Protein AF-A0A0C3PUC5-F1 (afdb_monomer)

Organism: NCBI:txid870435

Mean predicted aligned error: 9.39 Å

Secondary structure (DSSP, 8-state):
----TTPPP---------S---TT--SEEEEE-TTSTTEEEEEETTTEEEEEETTTTEEEEEEE--TT-EESS--EEEEEE-TTS-EEEEEEEEEEE-TTS-GGGTTTEEEEEEEE-STT-----EEEEEE-SS-----

Nearest PDB structures (foldseek):
  8shj-assembly3_C  TM=5.683E-01  e=9.592E-02  Homo sapiens
  2vdu-assembly2_B  TM=3.420E-01  e=4.702E-01  Saccharomyces cerevisiae
  2vdu-assembly3_D  TM=3.542E-01  e=4.702E-01  Saccharomyces cerevisiae
  7o5y-assembly1_B  TM=4.533E-01  e=4.212E+00  Streptococcus sanguinis
  8f5o-assembly1_E  TM=2.790E-01  e=1.955E+00  Leishmania tarentolae

Structure (mmCIF, N/CA/C/O backbone):
data_AF-A0A0C3PUC5-F1
#
_entry.id   AF-A0A0C3PUC5-F1
#
loop_
_atom_site.group_PDB
_atom_site.id
_atom_site.type_symbol
_atom_site.label_atom_id
_atom_site.label_alt_id
_atom_site.label_comp_id
_atom_site.label_asym_id
_atom_site.label_entity_id
_atom_site.label_seq_id
_atom_site.pdbx_PDB_ins_code
_atom_site.Cartn_x
_atom_site.Cartn_y
_atom_site.Cartn_z
_atom_site.occupancy
_atom_site.B_iso_or_equiv
_atom_site.auth_seq_id
_atom_site.auth_comp_id
_atom_site.auth_asym_id
_atom_site.auth_atom_id
_atom_site.pdbx_PDB_model_num
ATOM 1 N N . MET A 1 1 ? 23.916 -11.495 30.573 1.00 46.78 1 MET A N 1
ATOM 2 C CA . MET A 1 1 ? 23.181 -11.713 29.312 1.00 46.78 1 MET A CA 1
ATOM 3 C C . MET A 1 1 ? 24.198 -12.150 28.275 1.00 46.78 1 MET A C 1
ATOM 5 O O . MET A 1 1 ? 25.007 -11.332 27.864 1.00 46.78 1 MET A O 1
ATOM 9 N N . SER A 1 2 ? 24.255 -13.442 27.962 1.00 54.31 2 SER A N 1
ATOM 10 C CA . SER A 1 2 ? 25.100 -13.976 26.893 1.00 54.31 2 SER A CA 1
ATOM 11 C C . SER A 1 2 ? 24.259 -14.024 25.623 1.00 54.31 2 SER A C 1
ATOM 13 O O . SER A 1 2 ? 23.365 -14.859 25.536 1.00 54.31 2 SER A O 1
ATOM 15 N N . SER A 1 3 ? 24.487 -13.126 24.667 1.00 55.00 3 SER A N 1
ATOM 16 C CA . SER A 1 3 ? 23.921 -13.299 23.326 1.00 55.00 3 SER A CA 1
ATOM 17 C C . SER A 1 3 ? 24.866 -14.191 22.529 1.00 55.00 3 SER A C 1
ATOM 19 O O . SER A 1 3 ? 26.023 -13.826 22.304 1.00 55.00 3 SER A O 1
ATOM 21 N N . SER A 1 4 ? 24.390 -15.370 22.145 1.00 68.31 4 SER A N 1
ATOM 22 C CA . SER A 1 4 ? 25.089 -16.262 21.227 1.00 68.31 4 SER A CA 1
ATOM 23 C C . SER A 1 4 ? 24.944 -15.720 19.795 1.00 68.31 4 SER A C 1
ATOM 25 O O . SER A 1 4 ? 23.915 -15.153 19.421 1.00 68.31 4 SER A O 1
ATOM 27 N N . ILE A 1 5 ? 26.000 -15.832 18.986 1.00 59.94 5 ILE A N 1
ATOM 28 C CA . ILE A 1 5 ? 25.938 -15.468 17.565 1.00 59.94 5 ILE A CA 1
ATOM 29 C C . ILE A 1 5 ? 25.002 -16.476 16.888 1.00 59.94 5 ILE A C 1
ATOM 31 O O . ILE A 1 5 ? 25.358 -17.643 16.753 1.00 59.94 5 ILE A O 1
ATOM 35 N N . GLY A 1 6 ? 23.807 -16.031 16.492 1.00 70.12 6 GLY A N 1
ATOM 36 C CA . GLY A 1 6 ? 22.823 -16.855 15.780 1.00 70.12 6 GLY A CA 1
ATOM 37 C C . GLY A 1 6 ? 21.411 -16.839 16.365 1.00 70.12 6 GLY A C 1
ATOM 38 O O . GLY A 1 6 ? 20.491 -17.315 15.705 1.00 70.12 6 GLY A O 1
ATOM 39 N N . GLU A 1 7 ? 21.204 -16.272 17.556 1.00 71.81 7 GLU A N 1
ATOM 40 C CA . GLU A 1 7 ? 19.852 -16.113 18.096 1.00 71.81 7 GLU A CA 1
ATOM 41 C C . GLU A 1 7 ? 19.127 -14.918 17.450 1.00 71.81 7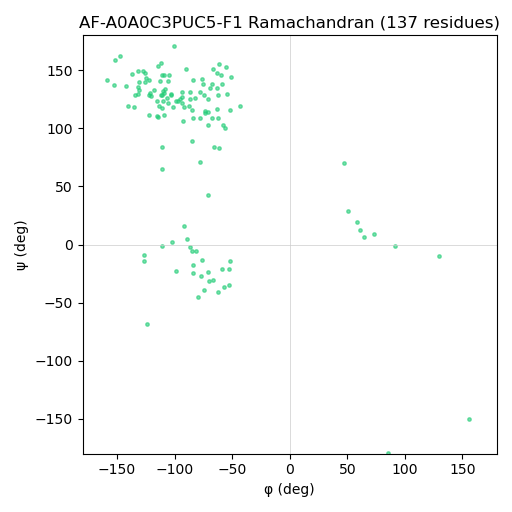 GLU A C 1
ATOM 43 O O . GLU A 1 7 ? 19.694 -13.822 17.366 1.00 71.81 7 GLU A O 1
ATOM 48 N N . PRO A 1 8 ? 17.875 -15.094 16.980 1.00 70.88 8 PRO A N 1
ATOM 49 C CA . PRO A 1 8 ? 17.082 -13.987 16.472 1.00 70.88 8 PRO A CA 1
ATOM 50 C C . PRO A 1 8 ? 16.825 -13.002 17.612 1.00 70.88 8 PRO A C 1
ATOM 52 O O . PRO A 1 8 ? 16.171 -13.320 18.603 1.00 70.88 8 PRO A O 1
ATOM 55 N N . PHE A 1 9 ? 17.345 -11.788 17.467 1.00 70.88 9 PHE A N 1
ATOM 56 C CA . PHE A 1 9 ? 17.126 -10.717 18.424 1.00 70.88 9 PHE A CA 1
ATOM 57 C C . PHE A 1 9 ? 15.934 -9.878 17.974 1.00 70.88 9 PHE A C 1
ATOM 59 O O . PHE A 1 9 ? 15.822 -9.469 16.815 1.00 70.88 9 PHE A O 1
ATOM 66 N N . GLN A 1 10 ? 15.014 -9.630 18.900 1.00 70.62 10 GLN A N 1
ATOM 67 C CA . GLN A 1 10 ? 13.858 -8.793 18.635 1.00 70.62 10 GLN A CA 1
ATOM 68 C C . GLN A 1 10 ? 14.311 -7.334 18.505 1.00 70.62 10 GLN A C 1
ATOM 70 O O . GLN A 1 10 ? 14.594 -6.666 19.494 1.00 70.62 10 GLN A O 1
ATOM 75 N N . LEU A 1 11 ? 14.385 -6.849 17.267 1.00 69.62 11 LEU A N 1
ATOM 76 C CA . LEU A 1 11 ? 14.786 -5.476 16.951 1.00 69.62 11 LEU A CA 1
ATOM 77 C C . LEU A 1 11 ? 13.743 -4.434 17.369 1.00 69.62 11 LEU A C 1
ATOM 79 O O . LEU A 1 11 ? 14.089 -3.300 17.690 1.00 69.62 11 LEU A O 1
ATOM 83 N N . TYR A 1 12 ? 12.464 -4.808 17.333 1.00 55.12 12 TYR A N 1
ATOM 84 C CA . TYR A 1 12 ? 11.354 -3.897 17.573 1.00 55.12 12 TYR A CA 1
ATOM 85 C C . TYR A 1 12 ? 10.100 -4.673 17.989 1.00 55.12 12 TYR A C 1
ATOM 87 O O . TYR A 1 12 ? 9.823 -5.757 17.475 1.00 55.12 12 TYR A O 1
ATOM 95 N N . SER A 1 13 ? 9.345 -4.120 18.936 1.00 63.69 13 SER A N 1
ATOM 96 C CA . SER A 1 13 ? 8.050 -4.640 19.374 1.00 63.69 13 SER A CA 1
ATOM 97 C C . SER A 1 13 ? 7.089 -3.476 19.492 1.00 63.69 13 SER A C 1
ATOM 99 O O . SER A 1 13 ? 7.311 -2.586 20.312 1.00 63.69 13 SER A O 1
ATOM 101 N N . THR A 1 14 ? 6.010 -3.482 18.718 1.00 59.41 14 THR A N 1
ATOM 102 C CA . THR A 1 14 ? 4.900 -2.555 18.939 1.00 59.41 14 THR A CA 1
ATOM 103 C C . THR A 1 14 ? 3.770 -3.292 19.611 1.00 59.41 14 THR A C 1
ATOM 105 O O . THR A 1 14 ? 3.301 -4.332 19.150 1.00 59.41 14 THR A O 1
ATOM 108 N N . ASN A 1 15 ? 3.289 -2.718 20.707 1.00 55.22 15 ASN A N 1
ATOM 109 C CA . ASN A 1 15 ? 2.014 -3.108 21.277 1.00 55.22 15 ASN A CA 1
ATOM 110 C C . ASN A 1 15 ? 0.926 -2.453 20.427 1.00 55.22 15 ASN A C 1
ATOM 112 O O . ASN A 1 15 ? 0.274 -1.507 20.872 1.00 55.22 15 ASN A O 1
ATOM 116 N N . THR A 1 16 ? 0.731 -2.937 19.192 1.00 55.59 16 THR A N 1
ATOM 117 C CA . THR A 1 16 ? -0.516 -2.645 18.482 1.00 55.59 16 THR A CA 1
ATOM 118 C C . THR A 1 16 ? -1.623 -3.044 19.444 1.00 55.59 16 THR A C 1
ATOM 120 O O . THR A 1 16 ? -1.656 -4.177 19.922 1.00 55.59 16 THR A O 1
ATOM 123 N N . SER A 1 17 ? -2.424 -2.068 19.883 1.00 49.59 17 SER A N 1
ATOM 124 C CA . SER A 1 17 ? -3.392 -2.292 20.950 1.00 49.59 17 SER A CA 1
ATOM 125 C C . SER A 1 17 ? -4.306 -3.420 20.495 1.00 49.59 17 SER A C 1
ATOM 127 O O . SER A 1 17 ? -5.191 -3.210 19.668 1.00 49.59 17 SER A O 1
ATOM 129 N N . ALA A 1 18 ? -4.076 -4.620 21.032 1.00 49.03 18 ALA A N 1
ATOM 130 C CA . ALA A 1 18 ? -4.850 -5.827 20.798 1.00 49.03 18 ALA A CA 1
ATOM 131 C C . ALA A 1 18 ? -6.224 -5.701 21.473 1.00 49.03 18 ALA A C 1
ATOM 133 O O . ALA A 1 18 ? -6.716 -6.620 22.125 1.00 49.03 18 ALA A O 1
ATOM 134 N N . LYS A 1 19 ? -6.867 -4.533 21.354 1.00 49.12 19 LYS A N 1
ATOM 135 C CA . LYS A 1 19 ? -8.275 -4.337 21.651 1.00 49.12 19 LYS A CA 1
ATOM 136 C C . LYS A 1 19 ? -9.050 -5.159 20.632 1.00 49.12 19 LYS A C 1
ATOM 138 O O . LYS A 1 19 ? -9.470 -4.654 19.600 1.00 49.12 19 LYS A O 1
ATOM 143 N N . LYS A 1 20 ? -9.197 -6.445 20.959 1.00 48.62 20 LYS A N 1
ATOM 144 C CA . LYS A 1 20 ? -10.011 -7.442 20.270 1.00 48.62 20 LYS A CA 1
ATOM 145 C C . LYS A 1 20 ? -9.785 -7.414 18.757 1.00 48.62 20 LYS A C 1
ATOM 147 O O . LYS A 1 20 ? -10.682 -7.038 18.006 1.00 48.62 20 LYS A O 1
ATOM 152 N N . LEU A 1 21 ? -8.602 -7.847 18.312 1.00 52.28 21 LEU A N 1
ATOM 153 C CA . LEU A 1 21 ? -8.492 -8.413 16.967 1.00 52.28 21 LEU A CA 1
ATOM 154 C C . LEU A 1 21 ? -9.501 -9.569 16.936 1.00 52.28 21 LEU A C 1
ATOM 156 O O . LEU A 1 21 ? -9.296 -10.600 17.575 1.00 52.28 21 LEU A O 1
ATOM 160 N N . SER A 1 22 ? -10.673 -9.337 16.339 1.00 54.47 22 SER A N 1
ATOM 161 C CA . SER A 1 22 ? -11.617 -10.422 16.099 1.00 54.47 22 SER A CA 1
ATOM 162 C C . SER A 1 22 ? -10.918 -11.416 15.176 1.00 54.47 22 SER A C 1
ATOM 164 O O . SER A 1 22 ? -10.024 -11.032 14.423 1.00 54.47 22 SER A O 1
ATOM 166 N N . LEU A 1 23 ? -11.326 -12.683 15.188 1.00 53.50 23 LEU A N 1
ATOM 167 C CA . LEU A 1 23 ? -10.749 -13.710 14.312 1.00 53.50 23 LEU A CA 1
ATOM 168 C C . LEU A 1 23 ? -10.721 -13.314 12.810 1.00 53.50 23 LEU A C 1
ATOM 170 O O . LEU A 1 23 ? -10.023 -13.946 12.028 1.00 53.50 23 LEU A O 1
ATOM 174 N N . ASN A 1 24 ? -11.449 -12.257 12.419 1.00 55.16 24 ASN A N 1
ATOM 175 C CA . ASN A 1 24 ? -11.542 -11.712 11.064 1.00 55.16 24 ASN A CA 1
ATOM 176 C C . ASN A 1 24 ? -10.718 -10.435 10.801 1.00 55.16 24 ASN A C 1
ATOM 178 O O . ASN A 1 24 ? -10.796 -9.887 9.701 1.00 55.16 24 ASN A O 1
ATOM 182 N N . SER A 1 25 ? -9.946 -9.907 11.755 1.00 64.94 25 SER A N 1
ATOM 183 C CA . SER A 1 25 ? -9.138 -8.706 11.500 1.00 64.94 25 SER A CA 1
ATOM 184 C C . SER A 1 25 ? -7.868 -9.051 10.717 1.00 64.94 25 SER A C 1
ATOM 186 O O . SER A 1 25 ? -6.934 -9.643 11.260 1.00 64.94 25 SER A O 1
ATOM 188 N N . ARG A 1 26 ? -7.814 -8.652 9.443 1.00 72.19 26 ARG A N 1
ATOM 189 C CA . ARG A 1 26 ? -6.618 -8.788 8.603 1.00 72.19 26 ARG A CA 1
ATOM 190 C C . ARG A 1 26 ? -5.562 -7.762 9.028 1.00 72.19 26 ARG A C 1
ATOM 192 O O . ARG A 1 26 ? -5.774 -6.555 8.912 1.00 72.19 26 ARG A O 1
ATOM 199 N N . LEU A 1 27 ? -4.430 -8.257 9.530 1.00 84.69 27 LEU A N 1
ATOM 200 C CA . LEU A 1 27 ? -3.267 -7.438 9.902 1.00 84.69 27 LEU A CA 1
ATOM 201 C C . LEU A 1 27 ? -2.459 -6.987 8.684 1.00 84.69 27 LEU A C 1
ATOM 203 O O . LEU A 1 27 ? -1.816 -5.941 8.715 1.00 84.69 27 LEU A O 1
ATOM 207 N N . VAL A 1 28 ? -2.514 -7.775 7.613 1.00 90.88 28 VAL A N 1
ATOM 208 C CA . VAL A 1 28 ? -1.819 -7.515 6.360 1.00 90.88 28 VAL A CA 1
ATOM 209 C C . VAL A 1 28 ? -2.812 -7.664 5.219 1.00 90.88 28 VAL A C 1
ATOM 211 O O . VAL A 1 28 ? -3.560 -8.641 5.155 1.0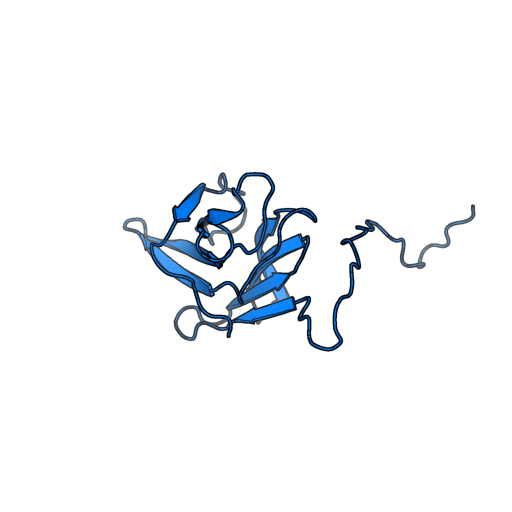0 90.88 28 VAL A O 1
ATOM 214 N N . TYR A 1 29 ? -2.801 -6.697 4.313 1.00 92.81 29 TYR A N 1
ATOM 215 C CA . TYR A 1 29 ? -3.464 -6.791 3.024 1.00 92.81 29 TYR A CA 1
ATOM 216 C C . TYR A 1 29 ? -2.436 -6.776 1.906 1.00 92.81 29 TYR A C 1
ATOM 218 O O . TYR A 1 29 ? -1.369 -6.173 2.031 1.00 92.81 29 TYR A O 1
ATOM 226 N N . THR A 1 30 ? -2.810 -7.374 0.783 1.00 94.25 30 THR A N 1
ATOM 227 C CA . THR A 1 30 ? -1.998 -7.371 -0.427 1.00 94.25 30 THR A CA 1
ATOM 228 C C . THR A 1 30 ? -2.866 -6.988 -1.610 1.00 94.25 30 THR A C 1
ATOM 230 O O . THR A 1 30 ? -3.974 -7.504 -1.758 1.00 94.25 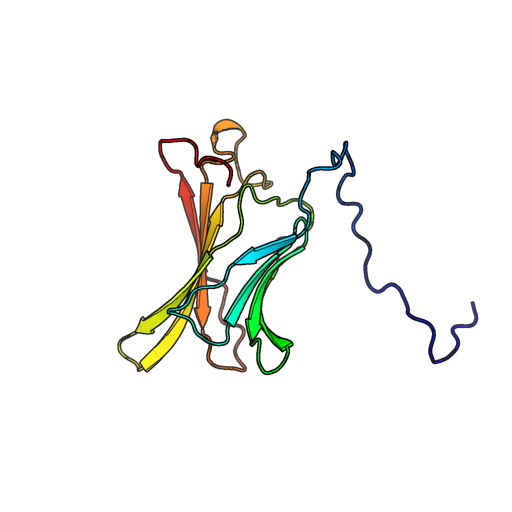30 THR A O 1
ATOM 233 N N . THR A 1 31 ? -2.367 -6.102 -2.467 1.00 95.94 31 THR A N 1
ATOM 234 C CA . THR A 1 31 ? -2.968 -5.836 -3.774 1.00 95.94 31 THR A CA 1
ATOM 235 C C . THR A 1 31 ? -1.942 -6.010 -4.878 1.00 95.94 31 THR A C 1
ATOM 237 O O . THR A 1 31 ? -0.747 -5.762 -4.709 1.00 95.94 31 THR A O 1
ATOM 240 N N . TYR A 1 32 ? -2.430 -6.463 -6.028 1.00 94.12 32 TYR A N 1
ATOM 241 C CA . TYR A 1 32 ? -1.651 -6.578 -7.248 1.00 94.12 32 TYR A CA 1
ATOM 242 C C . TYR A 1 32 ? -2.313 -5.739 -8.332 1.00 94.12 32 TYR A C 1
ATOM 244 O O . TYR A 1 32 ? -3.518 -5.843 -8.567 1.00 94.12 32 TYR A O 1
ATOM 252 N N . ASN A 1 33 ? -1.519 -4.912 -9.005 1.00 94.50 33 ASN A N 1
ATOM 253 C CA . ASN A 1 33 ? -1.977 -4.118 -10.131 1.00 94.50 33 ASN A CA 1
ATOM 254 C C . ASN A 1 33 ? -1.360 -4.680 -11.422 1.00 94.50 33 ASN A C 1
ATOM 256 O O . ASN A 1 33 ? -0.165 -4.492 -11.646 1.00 94.50 33 ASN A O 1
ATOM 260 N N . PRO A 1 34 ? -2.150 -5.287 -12.329 1.00 90.94 34 PRO A N 1
ATOM 261 C CA . PRO A 1 34 ? -1.636 -5.839 -13.587 1.00 90.94 34 PRO A CA 1
ATOM 262 C C . PRO A 1 34 ? -0.932 -4.817 -14.493 1.00 90.94 34 PRO A C 1
ATOM 264 O O . PRO A 1 34 ? -0.147 -5.195 -15.365 1.00 90.94 34 PRO A O 1
ATOM 267 N N . ARG A 1 35 ? -1.211 -3.517 -14.310 1.00 90.44 35 ARG A N 1
ATOM 268 C CA . ARG A 1 35 ? -0.545 -2.418 -15.030 1.00 90.44 35 ARG A CA 1
ATOM 269 C C . ARG A 1 35 ? 0.774 -1.996 -14.386 1.00 90.44 35 ARG A C 1
ATOM 271 O O . ARG A 1 35 ? 1.595 -1.380 -15.056 1.00 90.44 35 ARG A O 1
ATOM 278 N N . PHE A 1 36 ? 1.003 -2.365 -13.129 1.00 91.38 36 PHE A N 1
ATOM 279 C CA . PHE A 1 36 ? 2.276 -2.205 -12.438 1.00 91.38 36 PHE A CA 1
ATOM 280 C C . PHE A 1 36 ? 2.909 -3.582 -12.205 1.00 91.38 36 PHE A C 1
ATOM 282 O O . PHE A 1 36 ? 3.025 -4.077 -11.087 1.00 91.38 36 PHE A O 1
ATOM 289 N N . ARG A 1 37 ? 3.263 -4.238 -13.315 1.00 88.62 37 ARG A N 1
ATOM 290 C CA . ARG A 1 37 ? 3.785 -5.611 -13.313 1.00 88.62 37 ARG A CA 1
ATOM 291 C C . ARG A 1 37 ? 5.009 -5.747 -12.413 1.00 88.62 37 ARG A C 1
ATOM 293 O O . ARG A 1 37 ? 5.768 -4.793 -12.258 1.00 88.62 37 ARG A O 1
ATOM 300 N N . ARG A 1 38 ? 5.211 -6.965 -11.898 1.00 91.06 38 ARG A N 1
ATOM 301 C CA . ARG A 1 38 ? 6.318 -7.352 -11.003 1.00 91.06 38 ARG A CA 1
ATOM 302 C C . ARG A 1 38 ? 6.312 -6.655 -9.644 1.00 91.06 38 ARG A C 1
ATOM 304 O O . ARG A 1 38 ? 7.224 -6.868 -8.870 1.00 91.06 38 ARG A O 1
ATOM 311 N N . HIS A 1 39 ? 5.277 -5.880 -9.330 1.00 94.25 39 HIS A N 1
ATOM 312 C CA . HIS A 1 39 ? 5.161 -5.196 -8.053 1.00 94.25 39 HIS A CA 1
ATOM 313 C C . HIS A 1 39 ? 3.872 -5.605 -7.344 1.00 94.25 39 HIS A C 1
ATOM 315 O O . HIS A 1 39 ? 2.826 -5.770 -7.977 1.00 94.25 39 HIS A O 1
ATOM 321 N N . ALA A 1 40 ? 3.954 -5.755 -6.028 1.00 95.44 40 ALA A N 1
ATOM 322 C CA . ALA A 1 40 ? 2.808 -5.966 -5.154 1.00 95.44 40 ALA A CA 1
ATOM 323 C C . ALA A 1 40 ? 2.803 -4.910 -4.049 1.00 95.44 40 ALA A C 1
ATOM 325 O O . ALA A 1 40 ? 3.859 -4.534 -3.540 1.00 95.44 40 ALA A O 1
ATOM 326 N N . THR A 1 41 ? 1.618 -4.443 -3.670 1.00 96.50 41 THR A N 1
ATOM 327 C CA . THR A 1 41 ? 1.447 -3.494 -2.568 1.00 96.50 41 THR A CA 1
ATOM 328 C C . THR A 1 41 ? 1.036 -4.254 -1.321 1.00 96.50 41 THR A C 1
ATOM 330 O O . THR A 1 41 ? 0.014 -4.939 -1.315 1.00 96.50 41 THR A O 1
ATOM 333 N N . LEU A 1 42 ? 1.809 -4.108 -0.256 1.00 95.50 42 LEU A N 1
ATOM 334 C CA . LEU A 1 42 ? 1.533 -4.633 1.071 1.00 95.50 42 LEU A CA 1
ATOM 335 C C . LEU A 1 42 ? 1.046 -3.497 1.961 1.00 95.50 42 LEU A C 1
ATOM 337 O O . LEU A 1 42 ? 1.676 -2.449 2.035 1.00 95.50 42 LEU A O 1
ATOM 341 N N . THR A 1 43 ? -0.078 -3.699 2.636 1.00 95.31 43 THR A N 1
ATOM 342 C CA . THR A 1 43 ? -0.618 -2.767 3.635 1.00 95.31 43 THR A CA 1
ATOM 343 C C . THR A 1 43 ? -0.600 -3.462 4.979 1.00 95.31 43 THR A C 1
ATOM 345 O O . THR A 1 43 ? -1.348 -4.417 5.178 1.00 95.31 43 THR A O 1
ATOM 348 N N . ILE A 1 44 ? 0.259 -3.007 5.880 1.00 92.69 44 ILE A N 1
ATOM 349 C CA . ILE A 1 44 ? 0.526 -3.648 7.164 1.00 92.69 44 ILE A CA 1
ATOM 350 C C . ILE A 1 44 ? 0.020 -2.726 8.270 1.00 92.69 44 ILE A C 1
ATOM 352 O O . ILE A 1 44 ? 0.456 -1.580 8.399 1.00 92.69 44 ILE A O 1
ATOM 356 N N . GLN A 1 45 ? -0.927 -3.222 9.064 1.00 90.12 45 GLN A N 1
ATOM 357 C CA . GLN A 1 45 ? -1.478 -2.477 10.191 1.00 90.12 45 GLN A CA 1
ATOM 358 C C . GLN A 1 45 ? -0.382 -2.187 11.218 1.00 90.12 45 GLN A C 1
ATOM 360 O O . GLN A 1 45 ? 0.318 -3.095 11.659 1.00 90.12 45 GLN A O 1
ATOM 365 N N . GLY A 1 46 ? -0.265 -0.921 11.612 1.00 83.31 46 GLY A N 1
ATOM 366 C CA . GLY A 1 46 ? 0.700 -0.464 12.605 1.00 83.31 46 GLY A CA 1
ATOM 367 C C . GLY A 1 46 ? 2.164 -0.401 12.153 1.00 83.31 46 GLY A C 1
ATOM 368 O O . GLY A 1 46 ? 3.041 -0.174 12.982 1.00 83.31 46 GLY A O 1
ATOM 369 N N . ASP A 1 47 ? 2.424 -0.581 10.859 1.00 88.56 47 ASP A N 1
ATOM 370 C CA . ASP A 1 47 ? 3.737 -0.376 10.244 1.00 88.56 47 ASP A CA 1
ATOM 371 C C . ASP A 1 47 ? 3.616 0.625 9.088 1.00 88.56 47 ASP A C 1
ATOM 373 O O . ASP A 1 47 ? 4.034 1.783 9.204 1.00 88.56 47 ASP A O 1
ATOM 377 N N . GLY A 1 48 ? 2.939 0.224 8.007 1.00 92.44 48 GLY A N 1
ATOM 378 C CA . GLY A 1 48 ? 2.666 1.096 6.874 1.00 92.44 48 GLY A CA 1
ATOM 379 C C . GLY A 1 48 ? 2.430 0.378 5.560 1.00 92.44 48 GLY A C 1
ATOM 380 O O . GLY A 1 48 ? 1.856 -0.711 5.527 1.00 92.44 48 GLY A O 1
ATOM 381 N N . ILE A 1 49 ? 2.787 1.038 4.459 1.00 94.88 49 ILE A N 1
ATOM 382 C CA . ILE A 1 49 ? 2.533 0.534 3.109 1.00 94.88 49 ILE A CA 1
ATOM 383 C C . ILE A 1 49 ? 3.839 0.367 2.364 1.00 94.88 49 ILE A C 1
ATOM 385 O O . ILE A 1 49 ? 4.613 1.311 2.236 1.00 94.88 49 ILE A O 1
ATOM 389 N N . HIS A 1 50 ? 4.043 -0.819 1.810 1.00 94.12 50 HIS A N 1
ATOM 390 C CA . HIS A 1 50 ? 5.265 -1.170 1.104 1.00 94.12 50 HIS A CA 1
ATOM 391 C C . HIS A 1 50 ? 4.934 -1.676 -0.287 1.00 94.12 50 HIS A C 1
ATOM 393 O O . HIS A 1 50 ? 3.980 -2.427 -0.471 1.00 94.12 50 HIS A O 1
ATOM 399 N N . VAL A 1 51 ? 5.728 -1.285 -1.271 1.00 93.69 51 VAL A N 1
ATOM 400 C CA . VAL A 1 51 ? 5.675 -1.858 -2.614 1.00 93.69 51 VAL A CA 1
ATOM 401 C C . VAL A 1 51 ? 6.884 -2.757 -2.755 1.00 93.69 51 VAL A C 1
ATOM 403 O O . VAL A 1 51 ? 8.013 -2.296 -2.612 1.00 93.69 51 VAL A O 1
ATOM 406 N N . VAL A 1 52 ? 6.646 -4.030 -3.036 1.00 93.19 52 VAL A N 1
ATOM 407 C CA . VAL A 1 52 ? 7.688 -5.053 -3.139 1.00 93.19 52 VAL A CA 1
ATOM 408 C C . VAL A 1 52 ? 7.829 -5.476 -4.592 1.00 93.19 52 VAL A C 1
ATOM 410 O O . VAL A 1 52 ? 6.825 -5.761 -5.248 1.00 93.19 52 VAL A O 1
ATOM 413 N N . ASP A 1 53 ? 9.067 -5.520 -5.083 1.00 91.69 53 ASP A N 1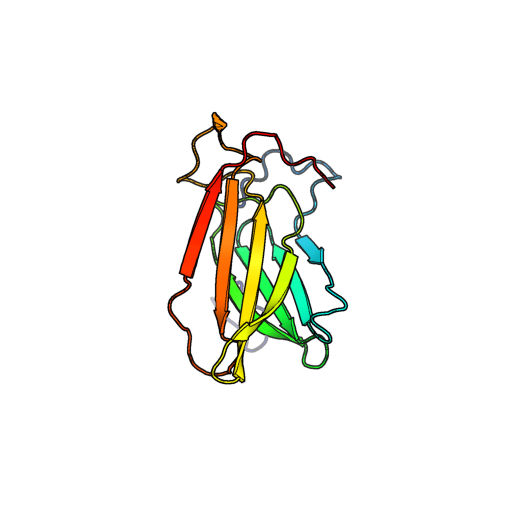
ATOM 414 C CA . ASP A 1 53 ? 9.397 -6.209 -6.328 1.00 91.69 53 ASP A CA 1
ATOM 415 C C . ASP A 1 53 ? 9.287 -7.719 -6.089 1.00 91.69 53 ASP A C 1
ATOM 417 O O . ASP A 1 53 ? 10.031 -8.295 -5.299 1.00 91.69 53 ASP A O 1
ATOM 421 N N . VAL A 1 54 ? 8.331 -8.361 -6.753 1.00 91.38 54 VAL A N 1
ATOM 422 C CA . VAL A 1 54 ? 7.998 -9.777 -6.564 1.00 91.38 54 VAL A CA 1
ATOM 423 C C . VAL A 1 54 ? 9.092 -10.693 -7.119 1.00 91.38 54 VAL A C 1
ATOM 425 O O . VAL A 1 54 ? 9.213 -11.824 -6.661 1.00 91.38 54 VAL A O 1
ATOM 428 N N . GLU A 1 55 ? 9.906 -10.230 -8.073 1.00 90.50 55 GLU A N 1
ATOM 429 C CA . GLU A 1 55 ? 10.999 -11.044 -8.627 1.00 90.50 55 GLU A CA 1
ATOM 430 C C . GLU A 1 55 ? 12.170 -11.149 -7.649 1.00 90.50 55 GLU A C 1
ATOM 432 O O . GLU A 1 55 ? 12.766 -12.212 -7.499 1.00 90.50 55 GLU A O 1
ATOM 437 N N . ASN A 1 56 ? 12.475 -10.050 -6.962 1.00 88.38 56 ASN A N 1
ATOM 438 C CA . ASN A 1 56 ? 13.659 -9.924 -6.114 1.00 88.38 56 ASN A CA 1
ATOM 439 C C . ASN A 1 56 ? 13.329 -9.845 -4.611 1.00 88.38 56 ASN A C 1
ATOM 441 O O . ASN A 1 56 ? 14.236 -9.707 -3.795 1.00 88.38 56 ASN A O 1
ATOM 445 N N . LEU A 1 57 ? 12.042 -9.880 -4.249 1.00 87.56 57 LEU A N 1
ATOM 446 C CA . LEU A 1 57 ? 11.500 -9.827 -2.885 1.00 87.56 57 LEU A CA 1
ATOM 447 C C . LEU A 1 57 ? 12.030 -8.673 -2.016 1.00 87.56 57 LEU A C 1
ATOM 449 O O . LEU A 1 57 ? 12.072 -8.781 -0.791 1.00 87.56 57 LEU A O 1
ATOM 453 N N . HIS A 1 58 ? 12.404 -7.547 -2.628 1.00 85.38 58 HIS A N 1
ATOM 454 C CA . HIS A 1 58 ? 12.844 -6.352 -1.910 1.00 85.38 58 HIS A CA 1
ATOM 455 C C . HIS A 1 58 ? 11.808 -5.233 -2.016 1.00 85.38 58 HIS A C 1
ATOM 457 O O . HIS A 1 58 ? 11.121 -5.078 -3.028 1.00 85.38 58 HIS A O 1
ATOM 463 N N . SER A 1 59 ? 11.700 -4.438 -0.952 1.00 88.88 59 SER A N 1
ATOM 464 C CA . SER A 1 59 ? 10.864 -3.240 -0.959 1.00 88.88 59 SER A CA 1
ATOM 465 C C . SER A 1 59 ? 11.498 -2.170 -1.848 1.00 88.88 59 SER A C 1
ATOM 467 O O . SER A 1 59 ? 12.660 -1.810 -1.658 1.00 88.88 59 SER A O 1
ATOM 469 N N . VAL A 1 60 ? 10.736 -1.666 -2.817 1.00 89.88 60 VAL A N 1
ATOM 470 C CA . VAL A 1 60 ? 11.137 -0.563 -3.706 1.00 89.88 60 VAL A CA 1
ATOM 471 C C . VAL A 1 60 ? 10.560 0.781 -3.260 1.00 89.88 60 VAL A C 1
ATOM 473 O O . VAL A 1 60 ? 11.102 1.832 -3.593 1.00 89.88 60 VAL A O 1
ATOM 476 N N . VAL A 1 61 ? 9.460 0.759 -2.502 1.00 89.81 61 VAL A N 1
ATOM 477 C CA . VAL A 1 61 ? 8.797 1.937 -1.926 1.00 89.81 61 VAL A CA 1
ATOM 478 C C . VAL A 1 61 ? 8.296 1.565 -0.542 1.00 89.81 61 VAL A C 1
ATOM 480 O O . VAL A 1 61 ? 7.705 0.502 -0.368 1.00 89.81 61 VAL A O 1
ATOM 483 N N . SER A 1 62 ? 8.495 2.449 0.430 1.00 91.25 62 SER A N 1
ATOM 484 C CA . SER A 1 62 ? 8.092 2.223 1.813 1.00 91.25 62 SER A CA 1
ATOM 485 C C . SER A 1 62 ? 7.539 3.510 2.411 1.00 91.25 62 SER A C 1
ATOM 487 O O . SER A 1 62 ? 8.238 4.517 2.488 1.00 91.25 62 SER A O 1
ATOM 489 N N . HIS A 1 63 ? 6.276 3.455 2.823 1.00 91.12 63 HIS A N 1
ATOM 490 C CA . HIS A 1 63 ? 5.561 4.509 3.527 1.00 91.12 63 HIS A CA 1
ATOM 491 C C . HIS A 1 63 ? 5.299 4.043 4.960 1.00 91.12 63 HIS A C 1
ATOM 493 O O . HIS A 1 63 ? 4.232 3.497 5.260 1.00 91.12 63 HIS A O 1
ATOM 499 N N . SER A 1 64 ? 6.283 4.227 5.840 1.00 90.25 64 SER A N 1
ATOM 500 C CA . SER A 1 64 ? 6.143 3.942 7.271 1.00 90.25 64 SER A CA 1
ATOM 501 C C . SER A 1 64 ? 5.306 5.023 7.952 1.00 90.25 64 SER A C 1
ATOM 503 O O . SER A 1 64 ? 5.579 6.215 7.823 1.00 90.25 64 SER A O 1
ATOM 505 N N . VAL A 1 65 ? 4.281 4.606 8.690 1.00 86.50 65 VAL A N 1
ATOM 506 C CA . VAL A 1 65 ? 3.307 5.504 9.339 1.00 86.50 65 VAL A CA 1
ATOM 507 C C . VAL A 1 65 ? 3.163 5.232 10.840 1.00 86.50 65 VAL A C 1
ATOM 509 O O . VAL A 1 65 ? 2.634 6.078 11.559 1.00 86.50 65 VAL A O 1
ATOM 512 N N . GLY A 1 66 ? 3.672 4.089 11.314 1.00 81.69 66 GLY A N 1
ATOM 513 C CA . GLY A 1 66 ? 3.708 3.712 12.727 1.00 81.69 66 GLY A CA 1
ATOM 514 C C . GLY A 1 66 ? 2.430 3.042 13.243 1.00 81.69 66 GLY A C 1
ATOM 515 O O . GLY A 1 66 ? 1.449 2.853 12.522 1.00 81.69 66 GLY A O 1
ATOM 516 N N . ASP A 1 67 ? 2.441 2.696 14.530 1.00 82.88 67 ASP A N 1
ATOM 517 C CA . ASP A 1 67 ? 1.421 1.886 15.215 1.00 82.88 67 ASP A CA 1
ATOM 518 C C . ASP A 1 67 ? 0.111 2.632 15.533 1.00 82.88 67 ASP A C 1
ATOM 520 O O . ASP A 1 67 ? -0.910 2.019 15.854 1.00 82.88 67 ASP A O 1
ATOM 524 N N . HIS A 1 68 ? 0.113 3.959 15.419 1.00 86.44 68 HIS A N 1
ATOM 525 C CA . HIS A 1 68 ? -1.055 4.814 15.647 1.00 86.44 68 HIS A CA 1
ATOM 526 C C . HIS A 1 68 ? -1.966 4.954 14.421 1.00 86.44 68 HIS A C 1
ATOM 528 O O . HIS A 1 68 ? -3.037 5.567 14.515 1.00 86.44 68 HIS A O 1
ATOM 534 N N . VAL A 1 69 ? -1.550 4.397 13.282 1.00 89.44 69 VAL A N 1
ATOM 535 C CA . VAL A 1 69 ? -2.286 4.449 12.021 1.00 89.44 69 VAL A CA 1
ATOM 536 C C . VAL A 1 69 ? -2.859 3.077 11.689 1.00 89.44 69 VAL A C 1
ATOM 538 O O . VAL A 1 69 ? -2.178 2.056 11.769 1.00 89.44 69 VAL A O 1
ATOM 541 N N . SER A 1 70 ? -4.129 3.056 11.288 1.00 90.81 70 SER A N 1
ATOM 542 C CA . SER A 1 70 ? -4.773 1.856 10.760 1.00 90.81 70 SER A CA 1
ATOM 543 C C . SER A 1 70 ? -5.516 2.133 9.462 1.00 90.81 70 SER A C 1
ATOM 545 O O . SER A 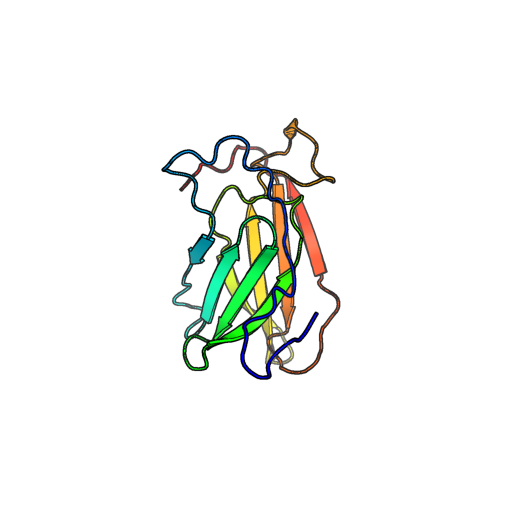1 70 ? -6.044 3.226 9.236 1.00 90.81 70 SER A O 1
ATOM 547 N N . PHE A 1 71 ? -5.571 1.111 8.617 1.00 91.62 71 PHE A N 1
ATOM 548 C CA . PHE A 1 71 ? -6.153 1.158 7.281 1.00 91.62 71 PHE A CA 1
ATOM 549 C C . PHE A 1 71 ? -7.507 0.447 7.249 1.00 91.62 71 PHE A C 1
ATOM 551 O O . PHE A 1 71 ? -7.670 -0.605 7.874 1.00 91.62 71 PHE A O 1
ATOM 558 N N . SER A 1 72 ? -8.473 1.006 6.519 1.00 90.38 72 SER A N 1
ATOM 559 C CA . SER A 1 72 ? -9.803 0.393 6.348 1.00 90.38 72 SER A CA 1
ATOM 560 C C . SER A 1 72 ? -9.835 -0.647 5.234 1.00 90.38 72 SER A C 1
ATOM 562 O O . SER A 1 72 ? -10.683 -1.530 5.246 1.00 90.38 72 SER A O 1
ATOM 564 N N . ALA A 1 73 ? -8.923 -0.539 4.269 1.00 90.69 73 ALA A N 1
ATOM 565 C CA . ALA A 1 73 ? -8.899 -1.355 3.066 1.00 90.69 73 ALA A CA 1
ATOM 566 C C . ALA A 1 73 ? -7.450 -1.601 2.609 1.00 90.69 73 ALA A C 1
ATOM 568 O O . ALA A 1 73 ? -6.550 -0.853 3.012 1.00 90.69 73 ALA A O 1
ATOM 569 N N . PRO A 1 74 ? -7.217 -2.608 1.748 1.00 93.94 74 PRO A N 1
ATOM 570 C CA . PRO A 1 74 ? -5.940 -2.766 1.066 1.00 93.94 74 PRO A CA 1
ATOM 571 C C . PRO A 1 74 ? -5.564 -1.485 0.307 1.00 93.94 74 PRO A C 1
ATOM 573 O O . PRO A 1 74 ? -6.365 -0.965 -0.472 1.00 93.94 74 PRO A O 1
ATOM 576 N N . ALA A 1 75 ? -4.348 -0.976 0.507 1.00 95.62 75 ALA A N 1
ATOM 577 C CA . ALA A 1 75 ? -3.830 0.119 -0.299 1.00 95.62 75 ALA A CA 1
ATOM 578 C C . ALA A 1 75 ? -3.614 -0.344 -1.743 1.00 95.62 75 ALA A C 1
ATOM 580 O O . ALA A 1 75 ? -3.318 -1.513 -2.007 1.00 95.62 75 ALA A O 1
ATOM 581 N N . PHE A 1 76 ? -3.736 0.587 -2.681 1.00 96.06 76 PHE A N 1
ATOM 582 C CA . PHE A 1 76 ? -3.574 0.322 -4.104 1.00 96.06 76 PHE A CA 1
ATOM 583 C C . PHE A 1 76 ? -2.471 1.198 -4.679 1.00 96.06 76 PHE A C 1
ATOM 585 O O . PHE A 1 76 ? -2.512 2.421 -4.533 1.00 96.06 76 PHE A O 1
ATOM 592 N N . THR A 1 77 ? -1.517 0.588 -5.379 1.00 96.12 77 THR A N 1
ATOM 593 C CA . THR A 1 77 ? -0.432 1.316 -6.041 1.00 96.12 77 THR A CA 1
ATOM 594 C C . THR A 1 77 ? -0.542 1.218 -7.555 1.00 96.12 77 THR A C 1
ATOM 596 O O . THR A 1 77 ? -0.840 0.167 -8.130 1.00 96.12 77 THR A O 1
ATOM 599 N N . ARG A 1 78 ? -0.252 2.327 -8.234 1.00 94.88 78 ARG A N 1
ATOM 600 C CA . ARG A 1 78 ? -0.075 2.374 -9.688 1.00 94.88 78 ARG A CA 1
ATOM 601 C C . ARG A 1 78 ? 1.248 3.028 -10.051 1.00 94.88 78 ARG A C 1
ATOM 603 O O . ARG A 1 78 ? 1.690 3.946 -9.365 1.00 94.88 78 ARG A O 1
ATOM 610 N N . SER A 1 79 ? 1.825 2.599 -11.166 1.00 92.94 79 SER A N 1
ATOM 611 C CA . SER A 1 79 ? 2.932 3.305 -11.795 1.00 92.94 79 SER A CA 1
ATOM 612 C C . SER A 1 79 ? 2.416 4.427 -12.696 1.00 92.94 79 SER A C 1
ATOM 614 O O . SER A 1 79 ? 1.401 4.285 -13.382 1.00 92.94 79 SER A O 1
ATOM 616 N N . VAL A 1 80 ? 3.121 5.552 -12.691 1.00 91.25 80 VAL A N 1
ATOM 617 C CA . VAL A 1 80 ? 2.924 6.678 -13.607 1.00 91.25 80 VAL A CA 1
ATOM 618 C C . VAL A 1 80 ? 4.285 7.067 -14.170 1.00 91.25 80 VAL A C 1
ATOM 620 O O . VAL A 1 80 ? 5.283 7.046 -13.453 1.00 91.25 80 VAL A O 1
ATOM 623 N N . VAL A 1 81 ? 4.328 7.394 -15.457 1.00 88.56 81 VAL A N 1
ATOM 624 C CA . VAL A 1 81 ? 5.511 7.959 -16.113 1.00 88.56 81 VAL A CA 1
ATOM 625 C C . VAL A 1 81 ? 5.224 9.435 -16.354 1.00 88.56 81 VAL A C 1
ATOM 627 O O . VAL A 1 81 ? 4.180 9.752 -16.918 1.00 88.56 81 VAL A O 1
ATOM 630 N N . GLU A 1 82 ? 6.105 10.317 -15.891 1.00 84.38 82 GLU A N 1
ATOM 631 C CA . GLU A 1 82 ? 6.025 11.762 -16.165 1.00 84.38 82 GLU A CA 1
ATOM 632 C C . GLU A 1 82 ? 6.998 12.163 -17.284 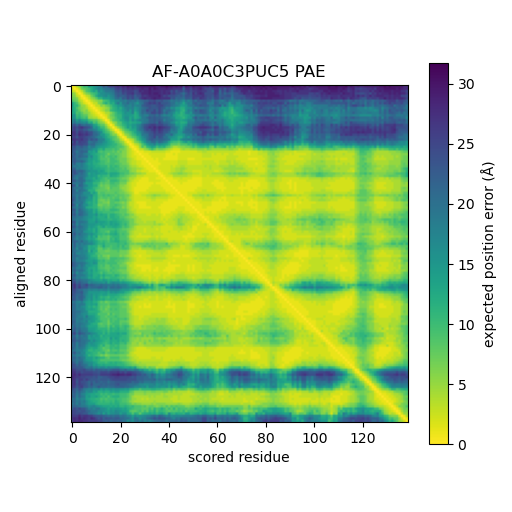1.00 84.38 82 GLU A C 1
ATOM 634 O O . GLU A 1 82 ? 7.841 11.360 -17.688 1.00 84.38 82 GLU A O 1
ATOM 639 N N . ASP A 1 83 ? 6.888 13.406 -17.764 1.00 76.31 83 ASP A N 1
ATOM 640 C CA . ASP A 1 83 ? 7.502 13.929 -19.001 1.00 76.31 83 ASP A CA 1
ATOM 641 C C . ASP A 1 83 ? 9.025 13.706 -19.129 1.00 76.31 83 ASP A C 1
ATOM 643 O O . ASP A 1 83 ? 9.554 13.643 -20.235 1.00 76.31 83 ASP A O 1
ATOM 647 N N . ASN A 1 84 ? 9.732 13.476 -18.017 1.00 77.94 84 ASN A N 1
ATOM 648 C CA . ASN A 1 84 ? 11.169 13.168 -17.987 1.00 77.94 84 ASN A CA 1
ATOM 649 C C . ASN A 1 84 ? 11.498 11.660 -18.032 1.00 77.94 84 ASN A C 1
ATOM 651 O O . ASN A 1 84 ? 12.603 11.258 -17.669 1.00 77.94 84 ASN A O 1
ATOM 655 N N . ASN A 1 85 ? 10.540 10.805 -18.407 1.00 80.62 85 ASN A N 1
ATOM 656 C CA . ASN A 1 85 ? 10.645 9.338 -18.366 1.00 80.62 85 ASN A CA 1
ATOM 657 C C . ASN A 1 85 ? 10.942 8.776 -16.957 1.00 80.62 85 ASN A C 1
ATOM 659 O O . ASN A 1 85 ? 11.397 7.642 -16.787 1.00 80.62 85 ASN A O 1
ATOM 663 N N . ILE A 1 86 ? 10.673 9.579 -15.924 1.00 83.19 86 ILE A N 1
ATOM 664 C CA . ILE A 1 86 ? 10.823 9.186 -14.526 1.00 83.19 86 ILE A CA 1
ATOM 665 C C . ILE A 1 86 ? 9.575 8.403 -14.128 1.00 83.19 86 ILE A C 1
ATOM 667 O O . ILE A 1 86 ? 8.445 8.874 -14.284 1.00 83.19 86 ILE A O 1
ATOM 671 N N . ARG A 1 87 ? 9.786 7.192 -13.607 1.00 87.62 87 ARG A N 1
ATOM 672 C CA . ARG A 1 87 ? 8.709 6.338 -13.104 1.00 87.62 87 ARG A CA 1
ATOM 673 C C . ARG A 1 87 ? 8.414 6.664 -11.647 1.00 87.62 87 ARG A C 1
ATOM 675 O O . ARG A 1 87 ? 9.293 6.566 -10.790 1.00 87.62 87 ARG A O 1
ATOM 682 N N . PHE A 1 88 ? 7.158 6.975 -11.372 1.00 89.75 88 PHE A N 1
ATOM 683 C CA . PHE A 1 88 ? 6.623 7.182 -10.036 1.00 89.75 88 PHE A CA 1
ATOM 684 C C . PHE A 1 88 ? 5.658 6.068 -9.660 1.00 89.75 88 PHE A C 1
ATOM 686 O O . PHE A 1 88 ? 4.900 5.567 -10.488 1.00 89.75 88 PHE A O 1
ATOM 693 N N . SER A 1 89 ? 5.665 5.726 -8.384 1.00 92.12 89 SER A N 1
ATOM 694 C CA . SER A 1 89 ? 4.629 4.972 -7.704 1.00 92.12 89 SER A CA 1
ATOM 695 C C . SER A 1 89 ? 3.679 5.962 -7.042 1.00 92.12 89 SER A C 1
ATOM 697 O O . SER A 1 89 ? 4.116 6.816 -6.270 1.00 92.12 89 SER A O 1
ATOM 699 N N . ILE A 1 90 ? 2.386 5.848 -7.340 1.00 94.50 90 ILE A N 1
ATOM 700 C CA . ILE A 1 90 ? 1.331 6.550 -6.612 1.00 94.50 90 ILE A CA 1
ATOM 701 C C . ILE A 1 90 ? 0.530 5.515 -5.837 1.00 94.50 90 ILE A C 1
ATOM 703 O O . ILE A 1 90 ? -0.102 4.641 -6.438 1.00 94.50 90 ILE A O 1
ATOM 707 N N . THR A 1 91 ? 0.550 5.645 -4.518 1.00 95.75 91 THR A N 1
ATOM 708 C CA . THR A 1 91 ? -0.117 4.753 -3.575 1.00 95.75 91 THR A CA 1
ATOM 709 C C . THR A 1 91 ? -1.309 5.462 -2.949 1.00 95.75 91 THR A C 1
ATOM 711 O O . THR A 1 91 ? -1.190 6.581 -2.449 1.00 95.75 91 THR A O 1
ATOM 714 N N . TYR A 1 92 ? -2.457 4.793 -2.963 1.00 95.88 92 TYR A N 1
ATOM 715 C CA . TYR A 1 92 ? -3.705 5.254 -2.367 1.00 95.88 92 TYR A CA 1
ATOM 716 C C . TYR A 1 92 ? -4.044 4.387 -1.166 1.00 95.88 92 TYR A C 1
ATOM 718 O O . TYR A 1 92 ? -4.085 3.162 -1.286 1.00 95.88 92 TYR A O 1
ATOM 726 N N . ALA A 1 93 ? -4.325 5.015 -0.030 1.00 95.25 93 ALA A N 1
ATOM 727 C CA . ALA A 1 93 ? -4.642 4.313 1.204 1.00 95.25 93 ALA A CA 1
ATOM 728 C C . ALA A 1 93 ? -5.856 4.920 1.892 1.00 95.25 93 ALA A C 1
ATOM 730 O O . ALA A 1 93 ? -5.893 6.125 2.133 1.00 95.25 93 ALA A O 1
ATOM 731 N N . VAL A 1 94 ? -6.829 4.077 2.234 1.00 93.94 94 VAL A N 1
ATOM 732 C CA . VAL A 1 94 ? -8.001 4.494 3.007 1.00 93.94 94 VAL A CA 1
ATOM 733 C C . VAL A 1 94 ? -7.681 4.387 4.486 1.00 93.94 94 VAL A C 1
ATOM 735 O O . VAL A 1 94 ? -7.395 3.297 4.991 1.00 93.94 94 VAL A O 1
ATOM 738 N N . ILE A 1 95 ? -7.740 5.515 5.181 1.00 92.69 95 ILE A N 1
ATOM 739 C CA . ILE A 1 95 ? -7.338 5.587 6.578 1.00 92.69 95 ILE A CA 1
ATOM 740 C C . ILE A 1 95 ? -8.548 5.394 7.482 1.00 92.69 95 ILE A C 1
ATOM 742 O O . ILE A 1 95 ? -9.519 6.155 7.448 1.00 92.69 95 ILE A O 1
ATOM 746 N N . LYS A 1 96 ? -8.456 4.377 8.336 1.00 90.06 96 LYS A N 1
ATOM 747 C CA . LYS A 1 96 ? -9.441 4.094 9.376 1.00 90.06 96 LYS A CA 1
ATOM 748 C C . LYS A 1 96 ? -9.238 4.996 10.581 1.00 90.06 96 LYS A C 1
ATOM 750 O O . LYS A 1 96 ? -10.187 5.547 11.131 1.00 90.06 96 LYS A O 1
ATOM 755 N N . GLN A 1 97 ? -7.987 5.137 11.001 1.00 89.69 97 GLN A N 1
ATOM 756 C CA . GLN A 1 97 ? -7.602 5.942 12.149 1.00 89.69 97 GLN A CA 1
ATOM 757 C C . GLN A 1 97 ? -6.168 6.429 11.973 1.00 89.69 97 GLN A C 1
ATOM 759 O O . GLN A 1 97 ? -5.309 5.647 11.585 1.00 89.69 97 GLN A O 1
ATOM 764 N N . ALA A 1 98 ? -5.931 7.695 12.299 1.00 90.56 98 ALA A N 1
ATOM 765 C CA . ALA A 1 98 ? -4.615 8.296 12.484 1.00 90.56 98 ALA A CA 1
ATOM 766 C C . ALA A 1 98 ? -4.749 9.467 13.482 1.00 90.56 98 ALA A C 1
ATOM 768 O O . ALA A 1 98 ? -5.870 9.964 13.655 1.00 90.56 98 ALA A O 1
ATOM 769 N N . PRO A 1 99 ? -3.666 9.910 14.148 1.00 89.12 99 PRO A N 1
ATOM 770 C CA . PRO A 1 99 ? -3.705 11.025 15.101 1.00 89.12 99 PRO A CA 1
ATOM 771 C C . PRO A 1 99 ? -4.244 12.335 14.509 1.00 89.12 99 PRO A C 1
ATOM 773 O O . PRO A 1 99 ? -4.971 13.061 15.180 1.00 89.12 99 PRO A O 1
ATOM 776 N N . GLU A 1 100 ? -3.925 12.614 13.245 1.00 88.44 100 GLU A N 1
ATOM 777 C CA . GLU A 1 100 ? -4.332 13.824 12.527 1.00 88.44 100 GLU A CA 1
ATOM 778 C C . GLU A 1 100 ? -5.759 13.767 11.950 1.00 88.44 100 GLU A C 1
ATOM 780 O O . GLU A 1 100 ? -6.245 14.764 11.419 1.00 88.44 100 GLU A O 1
ATOM 785 N N . ILE A 1 101 ? -6.448 12.620 12.041 1.00 88.00 101 ILE A N 1
ATOM 786 C CA . ILE A 1 101 ? -7.781 12.421 11.455 1.00 88.00 101 ILE A CA 1
ATOM 787 C C . ILE A 1 101 ? -8.860 12.526 12.532 1.00 88.00 101 ILE A C 1
ATOM 789 O O . ILE A 1 101 ? -8.957 11.706 13.454 1.00 88.00 101 ILE A O 1
ATOM 793 N N . VAL A 1 102 ? -9.739 13.515 12.368 1.00 90.38 102 VAL A N 1
ATOM 794 C CA . VAL A 1 102 ? -10.913 13.713 13.224 1.00 90.38 102 VAL A CA 1
ATOM 79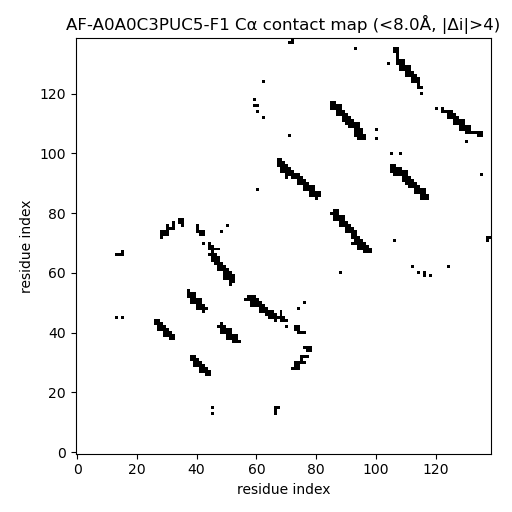5 C C . VAL A 1 102 ? -11.860 12.518 13.092 1.00 90.38 102 VAL A C 1
ATOM 797 O O . VAL A 1 102 ? -11.981 11.912 12.031 1.00 90.38 102 VAL A O 1
ATOM 800 N N . LYS A 1 103 ? -12.580 12.167 14.168 1.00 85.06 103 LYS A N 1
ATOM 801 C CA . LYS A 1 103 ? -13.486 11.001 14.191 1.00 85.06 103 LYS A CA 1
ATOM 802 C C . LYS A 1 103 ? -14.501 10.976 13.045 1.00 85.06 103 LYS A C 1
ATOM 804 O O . LYS A 1 103 ? -14.819 9.890 12.578 1.00 85.06 103 LYS A O 1
ATOM 809 N N . ALA A 1 104 ? -14.982 12.140 12.609 1.00 86.75 104 ALA A N 1
ATOM 810 C CA . ALA A 1 104 ? -15.896 12.245 11.481 1.00 86.75 104 ALA A CA 1
ATOM 811 C C . ALA A 1 104 ? -15.248 11.737 10.182 1.00 86.75 104 ALA A C 1
ATOM 813 O O . ALA A 1 104 ? -15.895 11.034 9.417 1.00 86.75 104 ALA A O 1
ATOM 814 N N . ASP A 1 105 ? -13.977 12.031 9.928 1.00 88.00 105 ASP A N 1
ATOM 815 C CA . ASP A 1 105 ? -13.334 11.776 8.629 1.00 88.00 105 ASP A CA 1
ATOM 816 C C . ASP A 1 105 ? -12.690 10.385 8.526 1.00 88.00 105 ASP A C 1
ATOM 818 O O . ASP A 1 105 ? -12.064 10.034 7.519 1.00 88.00 105 ASP A O 1
ATOM 822 N N . ARG A 1 106 ? -12.869 9.564 9.564 1.00 85.69 106 ARG A N 1
ATOM 823 C CA . ARG A 1 106 ? -12.466 8.156 9.575 1.00 85.69 106 ARG A CA 1
ATOM 824 C C . ARG A 1 106 ? -13.168 7.400 8.456 1.00 85.69 106 ARG A C 1
ATOM 826 O O . ARG A 1 106 ? -14.353 7.610 8.212 1.00 85.69 106 ARG A O 1
ATOM 833 N N . GLU A 1 107 ? -12.427 6.530 7.771 1.00 86.38 107 GLU A N 1
ATOM 834 C CA . GLU A 1 107 ? -12.937 5.718 6.650 1.00 86.38 107 GLU A CA 1
ATOM 835 C C . GLU A 1 107 ? -13.445 6.558 5.455 1.00 86.38 107 GLU A C 1
ATOM 837 O O . GLU A 1 107 ? -14.099 6.054 4.541 1.00 86.38 107 GLU A O 1
ATOM 842 N N . ARG A 1 108 ? -13.132 7.860 5.454 1.00 90.88 108 ARG A N 1
ATOM 843 C CA . ARG A 1 108 ? -13.407 8.828 4.380 1.00 90.88 108 ARG A CA 1
ATOM 844 C C . ARG A 1 108 ? -12.151 9.574 3.944 1.00 90.88 108 ARG A C 1
ATOM 846 O O . ARG A 1 108 ? -12.172 10.297 2.954 1.00 90.88 108 ARG A O 1
ATOM 853 N N . THR A 1 109 ? -11.054 9.402 4.672 1.00 94.19 109 THR A N 1
ATOM 854 C CA . THR A 1 109 ? -9.772 10.027 4.365 1.00 94.19 109 THR A CA 1
ATOM 855 C C . THR A 1 109 ? -8.928 9.087 3.517 1.00 94.19 109 THR A C 1
ATOM 857 O O . THR A 1 109 ? -8.691 7.938 3.895 1.00 94.19 109 THR A O 1
ATOM 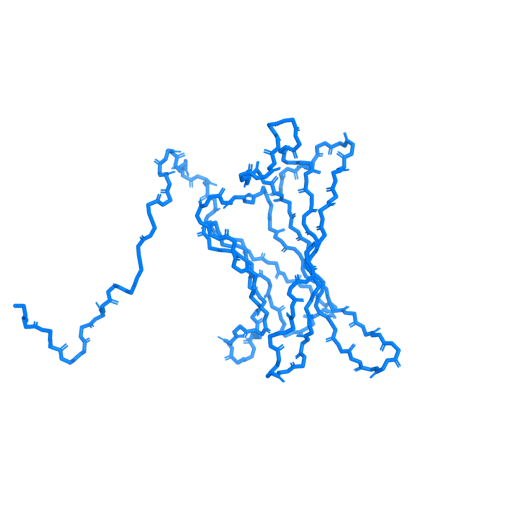860 N N . ILE A 1 110 ? -8.454 9.594 2.382 1.00 95.25 110 ILE A N 1
ATOM 861 C CA . ILE A 1 110 ? -7.519 8.916 1.490 1.00 95.25 110 ILE A CA 1
ATOM 862 C C . ILE A 1 110 ? -6.172 9.624 1.577 1.00 95.25 110 ILE A C 1
ATOM 864 O O . ILE A 1 110 ? -6.072 10.821 1.298 1.00 95.25 110 ILE A O 1
ATOM 868 N N . TRP A 1 111 ? -5.127 8.875 1.911 1.00 95.38 111 TRP A N 1
ATOM 869 C CA . TRP A 1 111 ? -3.756 9.319 1.695 1.00 95.38 111 TRP A CA 1
ATOM 870 C C . TRP A 1 111 ? -3.304 8.949 0.291 1.00 95.38 111 TRP A C 1
ATOM 872 O O . TRP A 1 111 ? -3.471 7.813 -0.153 1.00 95.38 111 TRP A O 1
ATOM 882 N N . ILE A 1 112 ? -2.736 9.934 -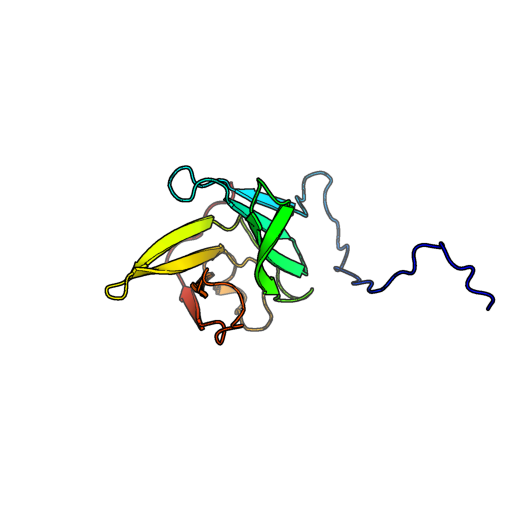0.394 1.00 95.56 112 ILE A N 1
ATOM 883 C CA . ILE A 1 112 ? -2.142 9.815 -1.719 1.00 95.56 112 ILE A CA 1
ATOM 884 C C . ILE A 1 112 ? -0.655 10.081 -1.539 1.00 95.56 112 ILE A C 1
ATOM 886 O O . ILE A 1 112 ? -0.266 11.209 -1.242 1.00 95.56 112 ILE A O 1
ATOM 890 N N . MET A 1 113 ? 0.157 9.043 -1.686 1.00 94.19 113 MET A N 1
ATOM 891 C CA . MET A 1 113 ? 1.607 9.119 -1.523 1.00 94.19 113 MET A CA 1
ATOM 892 C C . MET A 1 113 ? 2.268 8.910 -2.879 1.00 94.19 113 MET A C 1
ATOM 894 O O . MET A 1 113 ? 1.933 7.959 -3.592 1.00 94.19 113 MET A O 1
ATOM 898 N N . LYS A 1 114 ? 3.169 9.818 -3.260 1.00 91.44 114 LYS A N 1
ATOM 899 C CA . LYS A 1 114 ? 3.919 9.750 -4.519 1.00 91.44 114 LYS A CA 1
ATOM 900 C C . LYS A 1 114 ? 5.401 9.565 -4.210 1.00 91.44 114 LYS A C 1
ATOM 902 O O . LYS A 1 114 ? 6.001 10.402 -3.544 1.00 91.44 114 LYS A O 1
ATOM 907 N N . GLN A 1 115 ? 5.998 8.509 -4.756 1.00 89.44 115 GLN A N 1
ATOM 908 C CA . GLN A 1 115 ? 7.424 8.226 -4.601 1.00 89.44 115 GLN A CA 1
ATOM 909 C C . GLN A 1 115 ? 8.050 7.785 -5.923 1.00 89.44 115 GLN A C 1
ATOM 911 O O . GLN A 1 115 ? 7.405 7.150 -6.758 1.00 89.44 115 GLN A O 1
ATOM 916 N N . THR A 1 116 ? 9.314 8.139 -6.135 1.00 87.19 116 THR A N 1
ATOM 917 C CA . THR A 1 116 ? 10.069 7.743 -7.331 1.00 87.19 116 THR A CA 1
ATOM 918 C C . THR A 1 116 ? 10.483 6.273 -7.232 1.00 87.19 116 THR A C 1
ATOM 920 O O . THR A 1 116 ? 10.940 5.841 -6.181 1.00 87.19 116 THR A O 1
ATOM 923 N N . LEU A 1 117 ? 10.370 5.513 -8.326 1.00 81.38 117 LEU A N 1
ATOM 924 C CA . LEU A 1 117 ? 10.837 4.117 -8.414 1.00 81.38 117 LEU A CA 1
ATOM 925 C C . LEU A 1 117 ? 12.319 3.999 -8.813 1.00 81.38 117 LEU A C 1
ATOM 927 O O . LEU A 1 117 ? 12.850 2.898 -8.928 1.00 81.38 117 LEU A O 1
ATOM 931 N N . ALA A 1 118 ? 12.988 5.126 -9.065 1.00 66.50 118 ALA A N 1
ATOM 932 C CA . ALA A 1 118 ? 14.411 5.165 -9.363 1.00 66.50 118 ALA A CA 1
ATOM 933 C C . ALA A 1 118 ? 15.197 4.913 -8.071 1.00 66.50 118 ALA A C 1
ATOM 935 O O . ALA A 1 118 ? 15.148 5.718 -7.138 1.00 66.50 118 ALA A O 1
ATOM 936 N N . GLY A 1 119 ? 15.890 3.774 -8.023 1.00 58.53 119 GLY A N 1
ATOM 937 C CA . GLY A 1 119 ? 16.695 3.368 -6.879 1.00 58.53 119 GLY A CA 1
ATOM 938 C C . GLY A 1 119 ? 17.662 4.465 -6.427 1.00 58.53 119 GLY A C 1
ATOM 939 O O . GLY A 1 119 ? 18.229 5.183 -7.248 1.00 58.53 119 GLY A O 1
ATOM 940 N N . LEU A 1 120 ? 17.856 4.540 -5.108 1.00 49.72 120 LEU A N 1
ATOM 941 C CA . LEU A 1 120 ? 18.890 5.294 -4.377 1.00 49.72 120 LEU A CA 1
ATOM 942 C C . LEU A 1 120 ? 18.586 6.722 -3.918 1.00 49.72 120 LEU A C 1
ATOM 944 O O . LEU A 1 120 ? 19.418 7.293 -3.215 1.00 49.72 120 LEU A O 1
ATOM 948 N N . ARG A 1 121 ? 17.413 7.304 -4.183 1.00 50.16 121 ARG A N 1
ATOM 949 C CA . ARG A 1 121 ? 17.026 8.538 -3.477 1.00 50.16 121 ARG A CA 1
ATOM 950 C C . ARG A 1 121 ? 15.710 8.346 -2.751 1.00 50.16 121 ARG A C 1
ATOM 952 O O . ARG A 1 121 ? 14.661 8.251 -3.377 1.00 50.16 121 ARG A O 1
ATOM 959 N N . VAL A 1 122 ? 15.787 8.349 -1.418 1.00 53.12 122 VAL A N 1
ATOM 960 C CA . VAL A 1 122 ? 14.653 8.651 -0.540 1.00 53.12 122 VAL A CA 1
ATOM 961 C C . VAL A 1 122 ? 14.231 10.082 -0.872 1.00 53.12 122 VAL A C 1
ATOM 963 O O . VAL A 1 122 ? 14.707 11.054 -0.291 1.00 53.12 122 VAL A O 1
ATOM 966 N N . THR A 1 123 ? 13.428 10.238 -1.920 1.00 56.00 123 THR A N 1
ATOM 967 C CA . THR A 1 123 ? 12.787 11.511 -2.217 1.00 56.00 123 THR A CA 1
ATOM 968 C C . THR A 1 123 ? 11.785 11.774 -1.107 1.00 56.00 123 THR A C 1
ATOM 970 O O . THR A 1 123 ? 11.098 10.846 -0.685 1.00 56.00 123 THR A O 1
ATOM 973 N N . LYS A 1 124 ? 11.722 13.022 -0.631 1.00 59.88 124 LYS A N 1
ATOM 974 C CA . LYS A 1 124 ? 10.741 13.476 0.360 1.00 59.88 124 LYS A CA 1
ATOM 975 C C . LYS A 1 124 ? 9.363 12.911 0.004 1.00 59.88 124 LYS A C 1
ATOM 977 O O . LYS A 1 124 ? 8.876 13.180 -1.092 1.00 59.88 124 LYS A O 1
ATOM 982 N N . ASP A 1 125 ? 8.789 12.120 0.907 1.00 65.88 125 ASP A N 1
ATOM 983 C CA . ASP A 1 125 ? 7.484 11.493 0.704 1.00 65.88 125 ASP A CA 1
ATOM 984 C C . ASP A 1 125 ? 6.426 12.597 0.567 1.00 65.88 125 ASP A C 1
ATOM 986 O O . ASP A 1 125 ? 6.144 13.342 1.512 1.00 65.88 125 ASP A O 1
ATOM 990 N N . GLU A 1 126 ? 5.904 12.782 -0.647 1.00 79.75 126 GLU A N 1
ATOM 991 C CA . GLU A 1 126 ? 4.842 13.748 -0.898 1.00 79.75 126 GLU A CA 1
ATOM 992 C C . GLU A 1 126 ? 3.510 13.071 -0.581 1.00 79.75 126 GLU A C 1
ATOM 994 O O . GLU A 1 126 ? 2.869 12.460 -1.440 1.00 79.75 126 GLU A O 1
ATOM 999 N N . ARG A 1 127 ? 3.099 13.177 0.686 1.00 89.88 127 ARG A N 1
ATOM 1000 C CA . ARG A 1 127 ? 1.798 12.706 1.158 1.00 89.88 127 ARG A CA 1
ATOM 1001 C C . ARG A 1 127 ? 0.763 13.824 1.073 1.00 89.88 127 ARG A C 1
ATOM 1003 O O . ARG A 1 127 ? 0.864 14.836 1.764 1.00 89.88 127 ARG A O 1
ATOM 1010 N N . LYS A 1 128 ? -0.276 13.610 0.271 1.00 93.25 128 LYS A N 1
ATOM 1011 C CA . LYS A 1 128 ? -1.494 14.432 0.230 1.00 93.25 128 LYS A CA 1
ATOM 1012 C C . LYS A 1 128 ? -2.634 13.696 0.924 1.00 93.25 128 LYS A C 1
ATOM 1014 O O . LYS A 1 128 ? -2.719 12.473 0.848 1.00 93.25 128 LYS A O 1
ATOM 1019 N N . SER A 1 129 ? -3.518 14.441 1.579 1.00 93.38 129 SER A N 1
ATOM 1020 C CA . SER A 1 129 ? -4.710 13.902 2.237 1.00 93.38 129 SER A CA 1
ATOM 1021 C C . SER A 1 129 ? -5.960 14.483 1.590 1.00 93.38 129 SER A C 1
ATOM 1023 O O . SER A 1 129 ? -6.033 15.692 1.369 1.00 93.38 129 SER A O 1
ATOM 1025 N N . VAL A 1 130 ? -6.930 13.630 1.269 1.00 94.12 130 VAL A N 1
ATOM 1026 C CA . VAL A 1 130 ? -8.210 14.030 0.673 1.00 94.12 130 VAL A CA 1
ATOM 1027 C C . VAL A 1 130 ? -9.345 13.364 1.437 1.00 94.12 130 VAL A C 1
ATOM 1029 O O . VAL A 1 130 ? -9.334 12.150 1.622 1.00 94.12 130 VAL A O 1
ATOM 1032 N N . VAL A 1 131 ? -10.343 14.147 1.846 1.00 93.62 131 VAL A N 1
ATOM 1033 C CA . VAL A 1 131 ? -11.569 13.634 2.472 1.00 93.62 131 VAL A CA 1
ATOM 1034 C C . VAL A 1 131 ? -12.661 13.525 1.411 1.00 93.62 131 VAL A C 1
ATOM 1036 O O . VAL A 1 131 ? -12.986 14.504 0.737 1.00 93.62 131 VAL A O 1
ATOM 1039 N N . VAL A 1 132 ? -13.232 12.334 1.243 1.00 91.19 132 VAL A N 1
ATOM 1040 C CA . VAL A 1 132 ? -14.369 12.104 0.344 1.00 91.19 132 VAL A CA 1
ATOM 1041 C C . VAL A 1 132 ? -15.704 12.295 1.066 1.00 91.19 132 VAL A C 1
ATOM 1043 O O . VAL A 1 132 ? -15.831 12.081 2.268 1.00 91.19 132 VAL A O 1
ATOM 1046 N N . ARG A 1 133 ? -16.737 12.697 0.314 1.00 87.06 133 ARG A N 1
ATOM 1047 C CA . ARG A 1 133 ? -18.071 12.990 0.873 1.00 87.06 133 ARG A CA 1
ATOM 1048 C C . ARG A 1 133 ? -18.786 11.754 1.434 1.00 87.06 133 ARG A C 1
ATOM 1050 O O . ARG A 1 133 ? -19.559 11.885 2.378 1.00 87.06 133 ARG A O 1
ATOM 1057 N N . HIS A 1 134 ? -18.523 10.577 0.870 1.00 83.12 134 HIS A N 1
ATOM 1058 C CA . HIS A 1 134 ? -19.189 9.320 1.217 1.00 83.12 134 HIS A CA 1
ATOM 1059 C C . HIS A 1 134 ? -18.223 8.355 1.909 1.00 83.12 134 HIS A C 1
ATOM 1061 O O . HIS A 1 134 ? -17.012 8.442 1.707 1.00 83.12 134 HIS A O 1
ATOM 1067 N N . HIS A 1 135 ? -18.763 7.426 2.700 1.00 74.69 135 HIS A N 1
ATOM 1068 C CA . HIS A 1 135 ? -17.977 6.335 3.274 1.00 74.69 135 HIS A CA 1
ATOM 1069 C C . HIS A 1 135 ? -17.410 5.431 2.182 1.00 74.69 135 HIS A C 1
ATOM 1071 O O . HIS A 1 135 ? -18.116 5.037 1.253 1.00 74.69 135 HIS A O 1
ATOM 1077 N N . LEU A 1 136 ? -16.130 5.097 2.321 1.00 75.94 136 LEU A N 1
ATOM 1078 C CA . LEU A 1 136 ? -15.472 4.112 1.478 1.00 75.94 136 LEU A CA 1
ATOM 1079 C C . LEU A 1 136 ? -15.782 2.738 2.082 1.00 75.94 136 LEU A C 1
ATOM 1081 O O . LEU A 1 136 ? -15.348 2.436 3.190 1.00 75.94 136 LEU A O 1
ATOM 1085 N N . LEU A 1 137 ? -16.621 1.955 1.397 1.00 60.38 137 LEU A N 1
ATOM 1086 C CA . LEU A 1 137 ? -17.060 0.635 1.862 1.00 60.38 137 LEU A CA 1
ATOM 1087 C C . LEU A 1 137 ? -15.869 -0.321 2.048 1.00 60.38 137 LEU A C 1
ATOM 1089 O O . LEU A 1 137 ? -14.901 -0.281 1.288 1.00 60.38 137 LEU A O 1
ATOM 1093 N N . ASN A 1 138 ? -15.975 -1.194 3.053 1.00 54.00 138 ASN A N 1
ATOM 1094 C CA . ASN A 1 138 ? -15.000 -2.249 3.334 1.00 54.00 138 ASN A CA 1
ATOM 1095 C C . ASN A 1 138 ? -15.047 -3.333 2.235 1.00 54.00 138 ASN A C 1
ATOM 1097 O O . ASN A 1 138 ? -16.138 -3.773 1.870 1.00 54.00 138 ASN A O 1
ATOM 1101 N N . PHE A 1 139 ? -13.877 -3.762 1.746 1.00 49.34 139 PHE A N 1
ATOM 1102 C CA . PHE A 1 139 ? -13.690 -4.905 0.834 1.00 49.34 139 PHE A CA 1
ATOM 1103 C C . PHE A 1 139 ? -13.191 -6.145 1.585 1.00 49.34 139 PHE A C 1
ATOM 1105 O O . PHE A 1 139 ? -12.373 -5.981 2.521 1.00 49.34 139 PHE A O 1
#

Foldseek 3Di:
DDDDPPDDDDPDDDCLPPPPPDPPNDQKDKDDDPQAPQWIWIQGAQFGIFIARNVVRDTLDDDGQGSQWGFQEGKDWDWDQDPVRWIKIWIKTQTQGHPPDDNVQGQQKIWIWIDTSPPDDPDPTPIDIDGHPDHDDHD

pLDDT: mean 81.68, std 15.03, range [46.78, 96.5]

Solvent-accessible surface area (backbone atoms only — not comparable to full-atom values): 8317 Å² total; per-residue (Å²): 137,86,84,64,95,84,66,89,71,86,88,76,85,79,83,57,78,75,77,69,72,49,101,80,62,76,57,62,35,74,35,75,35,86,88,30,67,63,40,34,24,39,28,34,59,35,42,32,40,35,32,28,32,66,87,75,75,41,74,67,43,76,50,78,66,39,60,69,30,37,60,53,43,63,30,48,56,41,67,46,74,47,100,83,74,48,48,29,40,42,35,40,36,39,32,40,42,37,91,91,53,55,83,84,46,39,37,21,28,34,41,40,36,44,44,61,63,60,83,92,56,92,61,80,77,48,70,46,79,46,75,54,98,57,78,61,78,78,122

Radius of gyration: 16.87 Å; Cα contacts (8 Å, |Δi|>4): 269; chains: 1; bounding box: 45×31×48 Å

Sequence (139 aa):
MSSSIGEPFQLYSTNTSAKKLSLNSRLVYTTYNPRFRRHATLTIQGDGIHVVDVENLHSVVSHSVGDHVSFSAPAFTRSVVEDNNIRFSITYAVIKQAPEIVKADRERTIWIMKQTLAGLRVTKDERKSVVVRHHLLNF